Protein AF-A0A7C1GMV1-F1 (afdb_monomer_lite)

Radius of gyration: 19.63 Å; chains: 1; bounding box: 43×42×63 Å

Foldseek 3Di:
DQDPVNVVVCVVVVWWWKWWDDCVPDPCNVCPVLVDDDDWDWLADPDPDPPGDFTKTWDWDADPNWIKIKIAGPVQLVVQLVVLVVLVVVLVVVLVVDDPVPVPDPSCVQQWDDDDVDIDGNPVSSVSSSSCGRITMII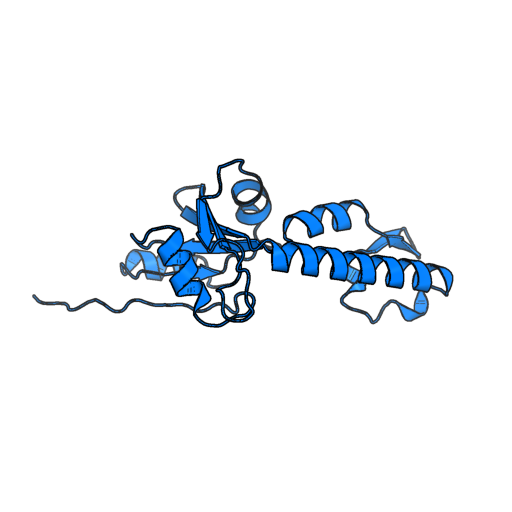IPDPDDSSVSVVVQPPDPDDDPIDIDTPPPDPPDD

Structure (mmCIF, N/CA/C/O backbone):
data_AF-A0A7C1GMV1-F1
#
_entry.id   AF-A0A7C1GMV1-F1
#
loop_
_atom_site.group_PDB
_atom_site.id
_atom_site.type_symbol
_atom_site.label_atom_id
_atom_site.label_alt_id
_atom_site.label_comp_id
_atom_site.label_asym_id
_atom_site.label_entity_id
_atom_site.label_seq_id
_atom_site.pdbx_PDB_ins_code
_atom_site.Cartn_x
_atom_site.Cartn_y
_atom_site.Cartn_z
_atom_site.occupancy
_atom_site.B_iso_or_equiv
_atom_site.auth_seq_id
_atom_site.auth_comp_id
_atom_site.auth_asym_id
_atom_site.auth_atom_id
_atom_site.pdbx_PDB_model_num
ATOM 1 N N . MET A 1 1 ? 0.140 -14.901 5.295 1.00 58.03 1 MET A N 1
ATOM 2 C CA . MET A 1 1 ? -1.165 -14.257 5.537 1.00 58.03 1 MET A CA 1
ATOM 3 C C . MET A 1 1 ? -1.786 -15.095 6.614 1.00 58.03 1 MET A C 1
ATOM 5 O O . MET A 1 1 ? -1.617 -16.305 6.538 1.00 58.03 1 MET A O 1
ATOM 9 N N . ILE A 1 2 ? -2.405 -14.470 7.602 1.00 66.56 2 ILE A N 1
ATOM 10 C CA . ILE A 1 2 ? -3.224 -15.202 8.563 1.00 66.56 2 ILE A CA 1
ATOM 11 C C . ILE A 1 2 ? -4.318 -15.911 7.750 1.00 66.56 2 ILE A C 1
ATOM 13 O O . ILE A 1 2 ? -4.842 -15.316 6.800 1.00 66.56 2 ILE A O 1
ATOM 17 N N . SER A 1 3 ? -4.528 -17.208 7.980 1.00 74.69 3 SER A N 1
ATOM 18 C CA . SER A 1 3 ? -5.482 -17.978 7.178 1.00 74.69 3 SER A CA 1
ATOM 19 C C . SER A 1 3 ? -6.892 -17.423 7.392 1.00 74.69 3 SER A C 1
ATOM 21 O O . SER A 1 3 ? -7.166 -16.749 8.384 1.00 74.69 3 SER A O 1
ATOM 23 N N . ARG A 1 4 ? -7.802 -17.679 6.444 1.00 79.75 4 ARG A N 1
ATOM 24 C CA . ARG A 1 4 ? -9.215 -17.312 6.631 1.00 79.75 4 ARG A CA 1
ATOM 25 C C . ARG A 1 4 ? -9.799 -17.974 7.876 1.00 79.75 4 ARG A C 1
ATOM 27 O O . ARG A 1 4 ? -10.613 -17.356 8.538 1.00 79.75 4 ARG A O 1
ATOM 34 N N . GLU A 1 5 ? -9.355 -19.190 8.172 1.00 82.88 5 GLU A N 1
ATOM 35 C CA . GLU A 1 5 ? -9.713 -19.928 9.383 1.00 82.88 5 GLU A CA 1
ATOM 36 C C . GLU A 1 5 ? -9.273 -19.163 10.625 1.00 82.88 5 GLU A C 1
ATOM 38 O O . GLU A 1 5 ? -10.112 -18.835 11.443 1.00 82.88 5 GLU A O 1
ATOM 43 N N . THR A 1 6 ? -8.013 -18.725 10.708 1.00 83.31 6 THR A N 1
ATOM 44 C CA . THR A 1 6 ? -7.563 -17.952 11.871 1.00 83.31 6 THR A CA 1
ATOM 45 C C . THR A 1 6 ? -8.287 -16.609 12.005 1.00 83.31 6 THR A C 1
ATOM 47 O O . THR A 1 6 ? -8.503 -16.162 13.120 1.00 83.31 6 THR A O 1
ATOM 50 N N . ILE A 1 7 ? -8.667 -15.944 10.906 1.00 84.31 7 ILE A N 1
ATOM 51 C CA . ILE A 1 7 ? -9.485 -14.718 10.995 1.00 84.31 7 ILE A CA 1
ATOM 52 C C . ILE A 1 7 ? -10.870 -15.042 11.569 1.00 84.31 7 ILE A C 1
ATOM 54 O O . ILE A 1 7 ? -11.310 -14.346 12.475 1.00 84.31 7 ILE A O 1
ATOM 58 N N . ARG A 1 8 ? -11.512 -16.118 11.097 1.00 86.06 8 ARG A N 1
ATOM 59 C CA . ARG A 1 8 ? -12.797 -16.581 11.640 1.00 86.06 8 ARG A CA 1
ATOM 60 C C . ARG A 1 8 ? -12.686 -16.950 13.113 1.00 86.06 8 ARG A C 1
ATOM 62 O O . ARG A 1 8 ? -13.488 -16.479 13.897 1.00 86.06 8 ARG A O 1
ATOM 69 N N . ASP A 1 9 ? -11.637 -17.668 13.510 1.00 87.88 9 ASP A N 1
ATOM 70 C CA . ASP A 1 9 ? -11.410 -18.024 14.913 1.00 87.88 9 ASP A CA 1
ATOM 71 C C . ASP A 1 9 ? -11.265 -16.787 15.814 1.00 87.88 9 ASP A C 1
ATOM 73 O O . ASP A 1 9 ? -11.613 -16.840 16.992 1.00 87.88 9 ASP A O 1
ATOM 77 N N . LEU A 1 10 ? -10.699 -15.688 15.299 1.00 87.50 10 LEU A N 1
ATOM 78 C CA . LEU A 1 10 ? -10.630 -14.418 16.028 1.00 87.50 10 LEU A CA 1
ATOM 79 C C . LEU A 1 10 ? -12.016 -13.773 16.130 1.00 87.50 10 LEU A C 1
ATOM 81 O O . LEU A 1 10 ? -12.381 -13.314 17.208 1.00 87.50 10 LEU A O 1
ATOM 85 N N . GLU A 1 11 ? -12.783 -13.771 15.040 1.00 87.44 11 GLU A N 1
ATOM 86 C CA . GLU A 1 11 ? -14.147 -13.229 14.991 1.00 87.44 11 GLU A CA 1
ATOM 87 C C . GLU A 1 11 ? -15.097 -14.002 15.920 1.00 87.44 11 GLU A C 1
ATOM 89 O O . GLU A 1 11 ? -15.776 -13.382 16.736 1.00 87.44 11 GLU A O 1
ATOM 94 N N . ASP A 1 12 ? -15.059 -15.336 15.891 1.00 90.00 12 ASP A N 1
ATOM 95 C CA . ASP A 1 12 ? -15.868 -16.223 16.738 1.00 90.00 12 ASP A CA 1
ATOM 96 C C . ASP A 1 12 ? -15.542 -16.056 18.231 1.00 90.00 12 ASP A C 1
ATOM 98 O O . ASP A 1 12 ? -16.402 -16.230 19.093 1.00 90.00 12 ASP A O 1
ATOM 102 N N . LYS A 1 13 ? -14.296 -15.687 18.554 1.00 90.88 13 LYS A N 1
ATOM 103 C CA . LYS A 1 13 ? -13.851 -15.395 19.928 1.00 90.88 13 LYS A CA 1
ATOM 104 C C . LYS A 1 13 ? -14.091 -13.942 20.347 1.00 90.88 13 LYS A C 1
ATOM 106 O O . LYS A 1 13 ? -13.661 -13.564 21.434 1.00 90.88 13 LYS A O 1
ATOM 111 N N . GLY A 1 14 ? -14.710 -13.119 19.497 1.00 88.56 14 GLY A N 1
ATOM 112 C CA . GLY A 1 14 ? -14.925 -11.694 19.765 1.00 88.56 14 GLY A CA 1
ATOM 113 C C . GLY A 1 14 ? -13.624 -10.892 19.885 1.00 88.56 14 GLY A C 1
ATOM 114 O O . GLY A 1 14 ? -13.585 -9.865 20.557 1.00 88.56 14 GLY A O 1
ATOM 115 N N . ILE A 1 15 ? -12.537 -11.372 19.276 1.00 89.88 15 ILE A N 1
ATOM 116 C CA . ILE A 1 15 ? -11.226 -10.736 19.351 1.00 89.88 15 ILE A CA 1
ATOM 117 C C . ILE A 1 15 ? -11.110 -9.677 18.257 1.00 89.88 15 ILE A C 1
ATOM 119 O O . ILE A 1 15 ? -11.163 -9.965 17.057 1.00 89.88 15 ILE A O 1
ATOM 123 N N . GLU A 1 16 ? -10.879 -8.440 18.682 1.00 88.50 16 GLU A N 1
ATOM 124 C CA . GLU A 1 16 ? -10.596 -7.335 17.779 1.00 88.50 16 GLU A CA 1
ATOM 125 C C . GLU A 1 16 ? -9.190 -7.426 17.162 1.00 88.50 16 GLU A C 1
ATOM 127 O O . GLU A 1 16 ? -8.207 -7.781 17.827 1.00 88.50 16 GLU A O 1
ATOM 132 N N . TYR A 1 17 ? -9.075 -7.057 15.885 1.00 87.62 17 TYR A N 1
ATOM 133 C CA . TYR A 1 17 ? -7.825 -7.071 15.135 1.00 87.62 17 TYR A CA 1
ATOM 134 C C . TYR A 1 17 ? -7.686 -5.879 14.190 1.00 87.62 17 TYR A C 1
ATOM 136 O O . TYR A 1 17 ? -8.645 -5.425 13.578 1.00 87.62 17 TYR A O 1
ATOM 144 N N . ILE A 1 18 ? -6.439 -5.456 13.963 1.00 90.38 18 ILE A N 1
ATOM 145 C CA . ILE A 1 18 ? -6.040 -4.619 12.823 1.00 90.38 18 ILE A CA 1
ATOM 146 C C . ILE A 1 18 ? -4.943 -5.370 12.070 1.00 90.38 18 ILE A C 1
ATOM 148 O O . ILE A 1 18 ? -3.879 -5.646 12.624 1.00 90.38 18 ILE A O 1
ATOM 152 N N . LEU A 1 19 ? -5.187 -5.712 10.804 1.00 90.12 19 LEU A N 1
ATOM 153 C CA . LEU A 1 19 ? -4.287 -6.536 9.995 1.00 90.12 19 LEU A CA 1
ATOM 154 C C . LEU A 1 19 ? -3.914 -5.850 8.681 1.00 90.12 19 LEU A C 1
ATOM 156 O O . LEU A 1 19 ? -4.751 -5.282 7.989 1.00 90.12 19 LEU A O 1
ATOM 160 N N . GLY A 1 20 ? -2.649 -5.971 8.276 1.00 90.50 20 GLY A N 1
ATOM 161 C CA . GLY A 1 20 ? -2.193 -5.509 6.963 1.00 90.50 20 GLY A CA 1
ATOM 162 C C . GLY A 1 20 ? -2.704 -6.395 5.821 1.00 90.50 20 GLY A C 1
ATOM 163 O O .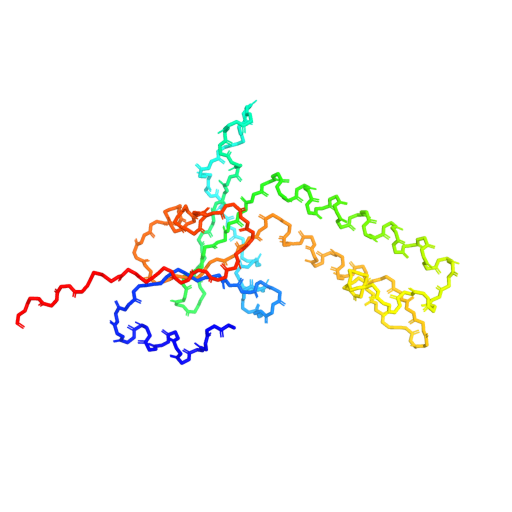 GLY A 1 20 ? -2.437 -7.601 5.784 1.00 90.50 20 GLY A O 1
ATOM 164 N N . ALA A 1 21 ? -3.378 -5.794 4.842 1.00 89.62 21 ALA A N 1
ATOM 165 C CA . ALA A 1 21 ? -3.889 -6.477 3.662 1.00 89.62 21 ALA A CA 1
ATOM 166 C C . ALA A 1 21 ? -2.868 -6.460 2.508 1.00 89.62 21 ALA A C 1
ATOM 168 O O . ALA A 1 21 ? -2.241 -5.447 2.185 1.00 89.62 21 ALA A O 1
ATOM 169 N N . ARG A 1 22 ? -2.684 -7.608 1.843 1.00 88.88 22 ARG A N 1
ATOM 170 C CA . ARG A 1 22 ? -1.695 -7.743 0.758 1.00 88.88 22 ARG A CA 1
ATOM 171 C C . ARG A 1 22 ? -2.253 -7.233 -0.569 1.00 88.88 22 ARG A C 1
ATOM 173 O O . ARG A 1 22 ? -2.718 -8.031 -1.381 1.00 88.88 22 ARG A O 1
ATOM 180 N N . MET A 1 23 ? -2.098 -5.934 -0.820 1.00 91.44 23 MET A N 1
ATOM 181 C CA . MET A 1 23 ? -2.619 -5.239 -2.009 1.00 91.44 23 MET A CA 1
ATOM 182 C C . MET A 1 23 ? -2.325 -5.935 -3.345 1.00 91.44 23 MET A C 1
ATOM 184 O O . MET A 1 23 ? -3.189 -6.000 -4.205 1.00 91.44 23 MET A O 1
ATOM 188 N N . ARG A 1 24 ? -1.115 -6.484 -3.521 1.00 88.94 24 ARG A N 1
ATOM 189 C CA . ARG A 1 24 ? -0.683 -7.103 -4.791 1.00 88.94 24 ARG A CA 1
ATOM 190 C C . ARG A 1 24 ? -1.163 -8.541 -4.985 1.00 88.94 24 ARG A C 1
ATOM 192 O O . ARG A 1 24 ? -1.148 -9.042 -6.102 1.00 88.94 24 ARG A O 1
ATOM 199 N N . ARG A 1 25 ? -1.490 -9.242 -3.892 1.00 87.69 25 ARG A N 1
ATOM 200 C CA . ARG A 1 25 ? -1.780 -10.690 -3.897 1.00 87.69 25 ARG A CA 1
ATOM 201 C C . ARG A 1 25 ? -3.253 -11.007 -3.663 1.00 87.69 25 ARG A C 1
ATOM 203 O O . ARG A 1 25 ? -3.681 -12.098 -4.014 1.00 87.69 25 ARG A O 1
ATOM 210 N N . GLN A 1 26 ? -4.004 -10.100 -3.044 1.00 89.12 26 GLN A N 1
ATOM 211 C CA . GLN A 1 26 ? -5.432 -10.271 -2.800 1.00 89.12 26 GLN A CA 1
ATOM 212 C C . GLN A 1 26 ? -6.221 -9.558 -3.901 1.00 89.12 26 GLN A C 1
ATOM 214 O O . GLN A 1 26 ? -6.177 -8.333 -3.990 1.00 89.12 26 GLN A O 1
ATOM 219 N N . LYS A 1 27 ? -6.944 -10.331 -4.722 1.00 90.50 27 LYS A N 1
ATOM 220 C CA . LYS A 1 27 ? -7.757 -9.808 -5.832 1.00 90.50 27 LYS A CA 1
ATOM 221 C C . LYS A 1 27 ? -8.801 -8.796 -5.347 1.00 90.50 27 LYS A C 1
ATOM 223 O O . LYS A 1 27 ? -8.860 -7.697 -5.876 1.00 90.50 27 LYS A O 1
ATOM 228 N N . GLU A 1 28 ? -9.513 -9.133 -4.272 1.00 92.38 28 GLU A N 1
ATOM 229 C CA . GLU A 1 28 ? -10.499 -8.268 -3.601 1.00 92.38 28 GLU A CA 1
ATOM 230 C C . GLU A 1 28 ? -9.900 -6.901 -3.219 1.00 92.38 28 GLU A C 1
ATOM 232 O O . GLU A 1 28 ? -10.454 -5.856 -3.545 1.00 92.38 28 GLU A O 1
ATOM 237 N N . VAL A 1 29 ? -8.697 -6.873 -2.632 1.00 92.06 29 VAL A N 1
ATOM 238 C CA . VAL A 1 29 ? -8.033 -5.608 -2.271 1.00 92.06 29 VAL A CA 1
ATOM 239 C C . VAL A 1 29 ? -7.600 -4.821 -3.507 1.00 92.06 29 VAL A C 1
ATOM 241 O O . VAL A 1 29 ? -7.784 -3.606 -3.574 1.00 92.06 29 VAL A O 1
ATOM 244 N N . LYS A 1 30 ? -7.009 -5.502 -4.490 1.00 92.88 30 LYS A N 1
ATOM 245 C CA . LYS A 1 30 ? -6.518 -4.878 -5.723 1.00 92.88 30 LYS A CA 1
ATOM 246 C C . LYS A 1 30 ? -7.645 -4.242 -6.538 1.00 92.88 30 LYS A C 1
ATOM 248 O O . LYS A 1 30 ? -7.480 -3.135 -7.052 1.00 92.88 30 LYS A O 1
ATOM 253 N N . GLU A 1 31 ? -8.747 -4.963 -6.696 1.00 92.06 31 GLU A N 1
ATOM 254 C CA . GLU A 1 31 ? -9.814 -4.618 -7.634 1.00 92.06 31 GLU A CA 1
ATOM 255 C C . GLU A 1 31 ? -10.955 -3.871 -6.947 1.00 92.06 31 GLU A C 1
ATOM 257 O O . GLU A 1 31 ? -11.353 -2.815 -7.430 1.00 92.06 31 GLU A O 1
ATOM 262 N N . GLU A 1 32 ? -11.433 -4.350 -5.799 1.00 93.62 32 GLU A N 1
ATOM 263 C CA . GLU A 1 32 ? -12.618 -3.792 -5.139 1.00 93.62 32 GLU A CA 1
ATOM 264 C C . GLU A 1 32 ? -12.237 -2.688 -4.148 1.00 93.62 32 GLU A C 1
ATOM 266 O O . GLU A 1 32 ? -12.809 -1.604 -4.189 1.00 93.62 32 GLU A O 1
ATOM 271 N N . VAL A 1 33 ? -11.219 -2.893 -3.306 1.00 94.06 33 VAL A N 1
ATOM 272 C CA . VAL A 1 33 ? -10.839 -1.889 -2.290 1.00 94.06 33 VAL A CA 1
ATOM 273 C C . VAL A 1 33 ? -10.104 -0.698 -2.914 1.00 94.06 33 VAL A C 1
ATOM 275 O O . VAL A 1 33 ? -10.495 0.460 -2.743 1.00 94.06 33 VAL A O 1
ATOM 278 N N . LEU A 1 34 ? -9.033 -0.964 -3.668 1.00 92.88 34 LEU A N 1
ATOM 279 C CA . LEU A 1 34 ? -8.241 0.081 -4.326 1.00 92.88 34 LEU A CA 1
ATOM 280 C C . LEU A 1 34 ? -8.908 0.634 -5.593 1.00 92.88 34 LEU A C 1
ATOM 282 O O . LEU A 1 34 ? -8.513 1.705 -6.055 1.00 92.88 34 LEU A O 1
ATOM 286 N N . GLY A 1 35 ? -9.870 -0.086 -6.179 1.00 89.44 35 GLY A N 1
ATOM 287 C CA . GLY A 1 35 ? -10.634 0.378 -7.340 1.00 89.44 35 GLY A CA 1
ATOM 288 C C . GLY A 1 35 ? -11.822 1.269 -6.986 1.00 89.44 35 GLY A C 1
ATOM 289 O O . GLY A 1 35 ? -12.243 2.062 -7.826 1.00 89.44 35 GLY A O 1
ATOM 290 N N . ARG A 1 36 ? -12.346 1.200 -5.755 1.00 90.69 36 ARG A N 1
ATOM 291 C CA . ARG A 1 36 ? -13.515 1.992 -5.365 1.00 90.69 36 ARG A CA 1
ATOM 292 C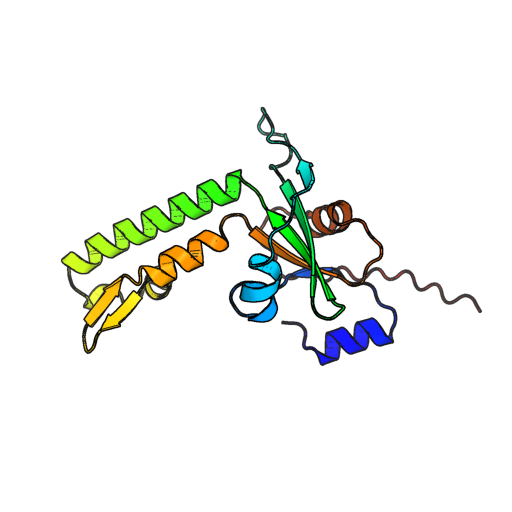 C . ARG A 1 36 ? -13.171 3.470 -5.217 1.00 90.69 36 ARG A C 1
ATOM 294 O O . ARG A 1 36 ? -12.302 3.845 -4.422 1.00 90.69 36 ARG A O 1
ATOM 301 N N . ALA A 1 37 ? -13.882 4.314 -5.958 1.00 85.75 37 ALA A N 1
ATOM 302 C CA . ALA A 1 37 ? -13.829 5.758 -5.775 1.00 85.75 37 ALA A CA 1
ATOM 303 C C . ALA A 1 37 ? -14.341 6.142 -4.377 1.00 85.75 37 ALA A C 1
ATOM 305 O O . ALA A 1 37 ? -15.185 5.460 -3.800 1.00 85.75 37 ALA A O 1
ATOM 306 N N . GLY A 1 38 ? -13.808 7.220 -3.813 1.00 87.56 38 GLY A N 1
ATOM 307 C CA . GLY A 1 38 ? -14.227 7.718 -2.508 1.00 87.56 38 GLY A CA 1
ATOM 308 C C . GLY A 1 38 ? -13.315 8.833 -2.021 1.00 87.56 38 GLY A C 1
ATOM 309 O O . GLY A 1 38 ? -12.175 8.956 -2.477 1.00 87.56 38 GLY A O 1
ATOM 310 N N . ARG A 1 39 ? -13.833 9.657 -1.109 1.00 91.75 39 ARG A N 1
ATOM 311 C CA . ARG A 1 39 ? -13.088 10.777 -0.533 1.00 91.75 39 ARG A CA 1
ATOM 312 C C . ARG A 1 39 ? -12.115 10.258 0.518 1.00 91.75 39 ARG A C 1
ATOM 314 O O . ARG A 1 39 ? -12.475 9.423 1.342 1.00 91.75 39 ARG A O 1
ATOM 321 N N . TYR A 1 40 ? -10.893 10.765 0.470 1.00 94.12 40 TYR A N 1
ATOM 322 C CA . TYR A 1 40 ? -9.934 10.576 1.545 1.00 94.12 40 TYR A CA 1
ATOM 323 C C . TYR A 1 40 ? -10.160 11.645 2.611 1.00 94.12 40 TYR A C 1
ATOM 325 O O . TYR A 1 40 ? -10.346 12.816 2.277 1.00 94.12 40 TYR A O 1
ATOM 333 N N . LYS A 1 41 ? -10.110 11.242 3.878 1.00 94.38 41 LYS A N 1
ATOM 334 C CA . LYS A 1 41 ? -10.033 12.140 5.024 1.00 94.38 41 LYS A CA 1
ATOM 335 C C . LYS A 1 41 ? -8.569 12.368 5.381 1.00 94.38 41 LYS A C 1
ATOM 337 O O . LYS A 1 41 ? -7.770 11.431 5.380 1.00 94.38 41 LYS A O 1
ATOM 342 N N . GLU A 1 42 ? -8.212 13.616 5.639 1.00 94.38 42 GLU A N 1
ATOM 343 C CA . GLU A 1 42 ? -6.864 13.981 6.060 1.00 94.38 42 GLU A CA 1
ATOM 344 C C . GLU A 1 42 ? -6.693 13.720 7.560 1.00 94.38 42 GLU A C 1
ATOM 346 O O . GLU A 1 42 ? -7.516 14.160 8.359 1.00 94.38 42 GLU A O 1
ATOM 351 N N . VAL A 1 43 ? -5.651 12.966 7.918 1.00 91.56 43 VAL A N 1
ATOM 352 C CA . VAL A 1 43 ? -5.274 12.660 9.309 1.00 91.56 43 VAL A CA 1
ATOM 353 C C . VAL A 1 43 ? -4.126 13.563 9.736 1.00 91.56 43 VAL A C 1
ATOM 355 O O . VAL A 1 43 ? -4.206 14.241 10.753 1.00 91.56 43 VAL A O 1
ATOM 358 N N . TYR A 1 44 ? -3.074 13.605 8.916 1.00 89.00 44 TYR A N 1
ATOM 359 C CA . TYR A 1 44 ? -1.971 14.542 9.066 1.00 89.00 44 TYR A CA 1
ATOM 360 C C . TYR A 1 44 ? -1.754 15.281 7.756 1.00 89.00 44 TYR A C 1
ATOM 362 O O . TYR A 1 44 ? -1.526 14.661 6.712 1.00 89.00 44 TYR A O 1
ATOM 370 N N . ALA A 1 45 ? -1.801 16.607 7.832 1.00 87.69 45 ALA A N 1
ATOM 371 C CA . ALA A 1 45 ? -1.392 17.478 6.747 1.00 87.69 45 ALA A CA 1
ATOM 372 C C . ALA A 1 45 ? 0.121 17.381 6.525 1.00 87.69 45 ALA A C 1
ATOM 374 O O . ALA A 1 45 ? 0.883 16.943 7.394 1.00 87.69 45 ALA A O 1
ATOM 375 N N . LYS A 1 46 ? 0.577 17.832 5.355 1.00 83.81 46 LYS A N 1
ATOM 376 C CA . LYS A 1 46 ? 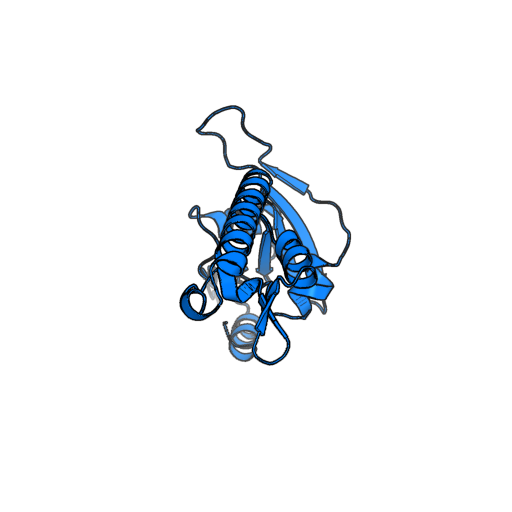2.008 17.919 5.085 1.00 83.81 46 LYS A CA 1
ATOM 377 C C . LYS A 1 46 ? 2.659 18.939 6.020 1.00 83.81 46 LYS A C 1
ATOM 379 O O . LYS A 1 46 ? 2.317 20.117 6.007 1.00 83.81 46 LYS A O 1
ATOM 384 N N . GLY A 1 47 ? 3.621 18.466 6.801 1.00 81.44 47 GLY A N 1
ATOM 385 C CA . GLY A 1 47 ? 4.403 19.301 7.698 1.00 81.44 47 GLY A CA 1
ATOM 386 C C . GLY A 1 47 ? 5.384 20.230 6.989 1.00 81.44 47 GLY A C 1
ATOM 387 O O . GLY A 1 47 ? 5.900 19.914 5.917 1.00 81.44 47 GLY A O 1
ATOM 388 N N . THR A 1 48 ? 5.681 21.359 7.629 1.00 79.00 48 THR A N 1
ATOM 389 C CA . THR A 1 48 ? 6.675 22.345 7.173 1.00 79.00 48 THR A CA 1
ATOM 390 C C . THR A 1 48 ? 8.065 22.122 7.774 1.00 79.00 48 THR A C 1
ATOM 392 O O . THR A 1 48 ? 9.031 22.736 7.325 1.00 79.00 48 THR A O 1
ATOM 395 N N . HIS A 1 49 ? 8.194 21.240 8.773 1.00 79.44 49 HIS A N 1
ATOM 396 C CA . HIS A 1 49 ? 9.445 20.991 9.492 1.00 79.44 49 HIS A CA 1
ATOM 397 C C . HIS A 1 49 ? 9.718 19.493 9.661 1.00 79.44 49 HIS A C 1
ATOM 399 O O . HIS A 1 49 ? 8.811 18.665 9.626 1.00 79.44 49 HIS A O 1
ATOM 405 N N . SER A 1 50 ? 10.982 19.137 9.898 1.00 73.12 50 SER A N 1
ATOM 406 C CA . SER A 1 50 ? 11.458 17.744 9.955 1.00 73.12 50 SER A CA 1
ATOM 407 C C . SER A 1 50 ? 10.833 16.883 11.059 1.00 73.12 50 SER A C 1
ATOM 409 O O . SER A 1 50 ? 10.855 15.661 10.955 1.00 73.12 50 SER A O 1
ATOM 411 N N . LYS A 1 51 ? 10.283 17.502 12.113 1.00 78.56 51 LYS A N 1
ATOM 412 C CA . LYS A 1 51 ? 9.612 16.809 13.227 1.00 78.56 51 LYS A CA 1
ATOM 413 C C . LYS A 1 51 ? 8.108 16.628 13.021 1.00 78.56 51 LYS A C 1
ATOM 415 O O . LYS A 1 51 ? 7.465 15.979 13.842 1.00 78.56 51 LYS A O 1
ATOM 420 N N . SER A 1 52 ? 7.533 17.227 11.981 1.00 80.31 52 SER A N 1
ATOM 421 C CA . SER A 1 52 ? 6.113 17.063 11.695 1.00 80.31 52 SER A CA 1
ATOM 422 C C . SER A 1 52 ? 5.811 15.611 11.307 1.00 80.31 52 SER A C 1
ATOM 424 O O . SER A 1 52 ? 6.633 14.977 10.637 1.00 80.31 52 SER A O 1
ATOM 426 N N . PRO A 1 53 ? 4.642 15.072 11.695 1.00 82.31 53 PRO A N 1
ATOM 427 C CA . PRO A 1 53 ? 4.237 13.748 11.250 1.00 82.31 53 PRO A CA 1
ATOM 428 C C . PRO A 1 53 ? 4.162 13.711 9.721 1.00 82.31 53 PRO A C 1
ATOM 430 O O . PRO A 1 53 ? 3.840 14.707 9.069 1.00 82.31 53 PRO A O 1
ATOM 433 N N . SER A 1 54 ? 4.480 12.556 9.137 1.00 84.38 54 SER A N 1
ATOM 434 C CA . SER A 1 54 ? 4.361 12.381 7.691 1.00 84.38 54 SER A CA 1
ATOM 435 C C . SER A 1 54 ? 2.902 12.541 7.248 1.00 84.38 54 SER A C 1
ATOM 437 O O . SER A 1 54 ? 2.010 12.077 7.965 1.00 84.38 54 SER A O 1
ATOM 439 N N . PRO A 1 55 ? 2.648 13.142 6.069 1.00 90.81 55 PRO A N 1
ATOM 440 C CA . PRO A 1 55 ? 1.291 13.346 5.588 1.00 90.81 55 PRO A CA 1
ATOM 441 C C . PRO A 1 55 ? 0.566 12.008 5.465 1.00 90.81 55 PRO A C 1
ATOM 443 O O . PRO A 1 55 ? 1.086 11.048 4.888 1.00 90.81 55 PRO A O 1
ATOM 446 N N . LEU A 1 56 ? -0.646 11.954 6.007 1.00 93.38 56 LEU A N 1
ATOM 447 C CA . LEU A 1 56 ? -1.457 10.749 6.043 1.00 93.38 56 LEU A CA 1
ATOM 448 C C . LEU A 1 56 ? -2.900 11.090 5.715 1.00 93.38 56 LEU A C 1
ATOM 450 O O . LEU A 1 56 ? -3.529 11.928 6.360 1.00 93.38 56 LEU A O 1
ATOM 454 N N . LYS A 1 57 ? -3.433 10.370 4.736 1.00 95.06 57 LYS A N 1
ATOM 455 C CA . LYS A 1 57 ? -4.834 10.398 4.345 1.00 95.06 57 LYS A CA 1
ATOM 456 C C . LYS A 1 57 ? -5.402 8.991 4.441 1.00 95.06 57 LYS A C 1
ATOM 458 O O . LYS A 1 57 ? -4.731 8.028 4.069 1.00 95.06 57 LYS A O 1
ATOM 463 N N . VAL A 1 58 ? -6.640 8.863 4.901 1.00 96.31 58 VAL A N 1
ATOM 464 C CA . VAL A 1 58 ? -7.323 7.571 5.038 1.00 96.31 58 VAL A CA 1
ATOM 465 C C . VAL A 1 58 ? -8.650 7.568 4.298 1.00 96.31 58 VAL A C 1
ATOM 467 O O . VAL A 1 58 ? -9.306 8.596 4.157 1.00 96.31 58 VAL A O 1
ATOM 470 N N . LYS A 1 59 ? -9.046 6.402 3.805 1.00 95.88 59 LYS A N 1
ATOM 471 C CA . LYS A 1 59 ? -10.350 6.167 3.191 1.00 95.88 59 LYS A CA 1
ATOM 472 C C . LYS A 1 59 ? -10.870 4.820 3.655 1.00 95.88 59 LYS A C 1
ATOM 474 O O . LYS A 1 59 ? -10.205 3.805 3.464 1.00 95.88 59 LYS A O 1
ATOM 479 N N . GLU A 1 60 ? -12.072 4.814 4.201 1.00 96.12 60 GLU A N 1
ATOM 480 C CA . GLU A 1 60 ? -12.755 3.590 4.594 1.00 96.12 60 GLU A CA 1
ATOM 481 C C . GLU A 1 60 ? -13.520 2.974 3.416 1.00 96.12 60 GLU A C 1
ATOM 483 O O . GLU A 1 60 ? -14.108 3.683 2.594 1.00 96.12 60 GLU A O 1
ATOM 488 N N . VAL A 1 61 ? -13.480 1.644 3.305 1.00 96.31 61 VAL A N 1
ATOM 489 C CA . VAL A 1 61 ? -14.162 0.879 2.259 1.00 96.31 61 VAL A CA 1
ATOM 490 C C . VAL A 1 61 ? -14.715 -0.425 2.836 1.00 96.31 61 VAL A C 1
ATOM 492 O O . VAL A 1 61 ? -13.961 -1.236 3.364 1.00 96.31 61 VAL A O 1
ATOM 495 N N . MET A 1 62 ? -16.014 -0.667 2.651 1.00 94.44 62 MET A N 1
ATOM 496 C CA . MET A 1 62 ? -16.672 -1.931 3.011 1.00 94.44 62 MET A CA 1
ATOM 497 C C . MET A 1 62 ? -16.787 -2.859 1.800 1.00 94.44 62 MET A C 1
ATOM 499 O O . MET A 1 62 ? -17.399 -2.481 0.801 1.00 94.44 62 MET A O 1
ATOM 503 N N . VAL A 1 63 ? -16.242 -4.072 1.855 1.00 93.19 63 VAL A N 1
ATOM 504 C CA . VAL A 1 63 ? -16.361 -5.070 0.775 1.00 93.19 63 VAL A CA 1
ATOM 505 C C . VAL A 1 63 ? -16.804 -6.397 1.372 1.00 93.19 63 VAL A C 1
ATOM 507 O O . VAL A 1 63 ? -16.067 -6.965 2.169 1.00 93.19 63 VAL A O 1
ATOM 510 N N . ARG A 1 64 ? -17.983 -6.898 0.970 1.00 89.19 64 ARG A N 1
ATOM 511 C CA . ARG A 1 64 ? -18.542 -8.188 1.431 1.00 89.19 64 ARG A CA 1
ATOM 512 C C . ARG A 1 64 ? -18.471 -8.323 2.958 1.00 89.19 64 ARG A C 1
ATOM 514 O O . ARG A 1 64 ? -17.834 -9.237 3.474 1.00 89.19 64 ARG A O 1
ATOM 521 N N . ASP A 1 65 ? -19.016 -7.316 3.637 1.00 88.00 65 ASP A N 1
ATOM 522 C CA . ASP A 1 65 ? -19.071 -7.189 5.102 1.00 88.00 65 ASP A CA 1
ATOM 523 C C . ASP A 1 65 ? -17.719 -7.071 5.818 1.00 88.00 65 ASP A C 1
ATOM 525 O O . ASP A 1 65 ? -17.658 -7.013 7.042 1.00 88.00 65 ASP A O 1
ATOM 529 N N . LYS A 1 66 ? -16.619 -6.936 5.071 1.00 91.56 66 LYS A N 1
ATOM 530 C CA . LYS A 1 66 ? -15.300 -6.642 5.632 1.00 91.56 66 LYS A CA 1
ATOM 531 C C . LYS A 1 66 ? -14.974 -5.171 5.524 1.00 91.56 66 LYS A C 1
ATOM 533 O O . LYS A 1 66 ? -15.127 -4.554 4.464 1.00 91.56 66 LYS A O 1
ATOM 538 N N . ARG A 1 67 ? -14.435 -4.641 6.614 1.00 94.75 67 ARG A N 1
ATOM 539 C CA . ARG A 1 67 ? -13.996 -3.258 6.719 1.00 94.75 67 ARG A CA 1
ATOM 540 C C . ARG A 1 67 ? -12.523 -3.126 6.365 1.00 94.75 67 ARG A C 1
ATOM 542 O O . ARG A 1 67 ? -11.655 -3.745 6.984 1.00 94.75 67 ARG A O 1
ATOM 549 N N . TYR A 1 68 ? -12.247 -2.278 5.378 1.00 95.50 68 TYR A N 1
ATOM 550 C CA . TYR A 1 68 ? -10.905 -1.939 4.931 1.00 95.50 68 TYR A CA 1
ATOM 551 C C . TYR A 1 68 ? -10.610 -0.458 5.124 1.00 95.50 68 TYR A C 1
ATOM 553 O O . TYR A 1 68 ? -11.415 0.396 4.759 1.00 95.50 68 TYR A O 1
ATOM 561 N N . ILE A 1 69 ? -9.405 -0.153 5.602 1.00 96.00 69 ILE A N 1
ATOM 562 C CA . ILE A 1 69 ? -8.881 1.211 5.670 1.00 96.00 69 ILE A CA 1
ATOM 563 C C . ILE A 1 69 ? -7.751 1.341 4.655 1.00 96.00 69 ILE A C 1
ATOM 565 O O . ILE A 1 69 ? -6.715 0.681 4.764 1.00 96.00 69 ILE A O 1
ATOM 569 N N . VAL A 1 70 ? -7.954 2.179 3.643 1.00 96.25 70 VAL A N 1
ATOM 570 C CA . VAL A 1 70 ? -6.926 2.538 2.666 1.00 96.25 70 VAL A CA 1
ATOM 571 C C . VAL A 1 70 ? -6.190 3.759 3.176 1.00 96.25 70 VAL A C 1
ATOM 573 O O . VAL A 1 70 ? -6.751 4.850 3.228 1.00 96.25 70 VAL A O 1
ATOM 576 N N . CYS A 1 71 ? -4.918 3.587 3.485 1.00 95.19 71 CYS A N 1
ATOM 577 C CA . CYS A 1 71 ? -4.040 4.673 3.874 1.00 95.19 71 CYS A CA 1
ATOM 578 C C . CYS A 1 71 ? -3.230 5.150 2.670 1.00 95.19 71 CYS A C 1
ATOM 580 O O . CYS A 1 71 ? -2.874 4.359 1.790 1.00 95.19 71 CYS A O 1
ATOM 582 N N . TYR A 1 72 ? -2.946 6.444 2.632 1.00 95.12 72 TYR A N 1
ATOM 583 C CA . TYR A 1 72 ? -2.193 7.092 1.571 1.00 95.12 72 TYR A CA 1
ATOM 584 C C . TYR A 1 72 ? -1.277 8.173 2.145 1.00 95.12 72 TYR A C 1
ATOM 586 O O . TYR A 1 72 ? -1.733 9.073 2.849 1.00 95.12 72 TYR A O 1
ATOM 594 N N . ASN A 1 73 ? 0.010 8.081 1.824 1.00 94.00 73 ASN A N 1
ATOM 595 C CA . ASN A 1 73 ? 1.034 9.060 2.159 1.00 94.00 73 ASN A CA 1
ATOM 596 C C . ASN A 1 73 ? 1.607 9.646 0.865 1.00 94.00 73 ASN A C 1
ATOM 598 O O . ASN A 1 73 ? 2.223 8.943 0.065 1.00 94.00 73 ASN A O 1
ATOM 602 N N . GLU A 1 74 ? 1.401 10.945 0.669 1.00 91.69 74 GLU A N 1
ATOM 603 C CA . GLU A 1 74 ? 1.757 11.650 -0.567 1.00 91.69 74 GLU A CA 1
ATOM 604 C C . GLU A 1 74 ? 3.266 11.771 -0.790 1.00 91.69 74 GLU A C 1
ATOM 606 O O . GLU A 1 74 ? 3.726 11.706 -1.930 1.00 91.69 74 GLU A O 1
ATOM 611 N N . ASP A 1 75 ? 4.049 11.929 0.277 1.00 91.06 75 ASP A N 1
ATOM 612 C CA . ASP A 1 75 ? 5.504 12.035 0.161 1.00 91.06 75 ASP A CA 1
ATOM 613 C C . ASP A 1 75 ? 6.117 10.670 -0.168 1.00 91.06 75 ASP A C 1
ATOM 615 O O . ASP A 1 75 ? 6.970 10.568 -1.055 1.00 91.06 75 ASP A O 1
ATOM 619 N N . GLN A 1 76 ? 5.616 9.603 0.463 1.00 91.81 76 GLN A N 1
ATOM 620 C CA . GLN A 1 76 ? 6.011 8.243 0.105 1.00 91.81 76 GLN A CA 1
ATOM 621 C C . GLN A 1 76 ? 5.583 7.900 -1.325 1.00 91.81 76 GLN A C 1
ATOM 623 O O . GLN A 1 76 ? 6.343 7.259 -2.041 1.00 91.81 76 GLN A O 1
ATOM 628 N N . ALA A 1 77 ? 4.420 8.376 -1.780 1.00 94.00 77 ALA A N 1
ATOM 629 C CA . ALA A 1 77 ? 3.973 8.149 -3.150 1.00 94.00 77 ALA A CA 1
ATOM 630 C C . ALA A 1 77 ? 4.922 8.763 -4.187 1.00 94.00 77 ALA A C 1
ATOM 632 O O . ALA A 1 77 ? 5.253 8.122 -5.183 1.00 94.00 77 ALA A O 1
ATOM 633 N N . LYS A 1 78 ? 5.413 9.982 -3.934 1.00 94.38 78 LYS A N 1
ATOM 634 C CA . LYS A 1 78 ? 6.416 10.634 -4.791 1.00 94.38 78 LYS A CA 1
ATOM 635 C C . LYS A 1 78 ? 7.733 9.867 -4.806 1.00 94.38 78 LYS A C 1
ATOM 637 O O . LYS A 1 78 ? 8.312 9.676 -5.873 1.00 94.38 78 LYS A O 1
ATOM 642 N N . LYS A 1 79 ? 8.187 9.410 -3.636 1.00 93.50 79 LYS A N 1
ATOM 643 C CA . LYS A 1 79 ? 9.407 8.606 -3.515 1.00 93.50 79 LYS A CA 1
ATOM 644 C C . LYS A 1 79 ? 9.282 7.277 -4.263 1.00 93.50 79 LYS A C 1
ATOM 646 O O . LYS A 1 79 ? 10.137 6.967 -5.082 1.00 93.50 79 LYS A O 1
ATOM 651 N N . ASP A 1 80 ? 8.193 6.544 -4.043 1.00 94.44 80 ASP A N 1
ATOM 652 C CA . ASP A 1 80 ? 7.921 5.267 -4.713 1.00 94.44 80 ASP A CA 1
ATOM 653 C C . ASP A 1 80 ? 7.841 5.433 -6.240 1.00 94.44 80 ASP A C 1
ATOM 655 O O . ASP A 1 80 ? 8.343 4.589 -6.990 1.00 94.44 80 ASP A O 1
ATOM 659 N N . ALA A 1 81 ? 7.243 6.533 -6.711 1.00 95.38 81 ALA A N 1
ATOM 660 C CA . ALA A 1 81 ? 7.176 6.858 -8.131 1.00 95.38 81 ALA A CA 1
ATOM 661 C C . ALA A 1 81 ? 8.567 7.119 -8.728 1.00 95.38 81 ALA A C 1
ATOM 663 O O . ALA A 1 81 ? 8.909 6.504 -9.740 1.00 95.38 81 ALA A O 1
ATOM 664 N N . ALA A 1 82 ? 9.382 7.954 -8.077 1.00 95.69 82 ALA A N 1
ATOM 665 C CA . ALA A 1 82 ? 10.752 8.235 -8.506 1.00 95.69 82 ALA A CA 1
ATOM 666 C C . ALA A 1 82 ? 11.628 6.969 -8.493 1.00 95.69 82 ALA A C 1
ATOM 668 O O . ALA A 1 82 ? 12.345 6.688 -9.454 1.00 95.69 82 ALA A O 1
ATOM 669 N N . ASP A 1 83 ? 11.519 6.147 -7.446 1.00 93.00 83 ASP A N 1
ATOM 670 C CA . ASP A 1 83 ? 12.228 4.868 -7.348 1.00 93.00 83 ASP A CA 1
ATOM 671 C C . ASP A 1 83 ? 11.821 3.923 -8.490 1.00 93.00 83 ASP A C 1
ATOM 673 O O . ASP A 1 83 ? 12.676 3.293 -9.122 1.00 93.00 83 ASP A O 1
ATOM 677 N N . ARG A 1 84 ? 10.523 3.847 -8.822 1.00 94.19 84 ARG A N 1
ATOM 678 C CA . ARG A 1 84 ? 10.053 3.071 -9.979 1.00 94.19 84 ARG A CA 1
ATOM 679 C C . ARG A 1 84 ? 10.617 3.610 -11.293 1.00 94.19 84 ARG A C 1
ATOM 681 O O . ARG A 1 84 ? 11.042 2.807 -12.123 1.00 94.19 84 ARG A O 1
ATOM 688 N N . GLU A 1 85 ? 10.620 4.921 -11.503 1.00 94.06 85 GLU A N 1
ATOM 689 C CA . GLU A 1 85 ? 11.173 5.541 -12.714 1.00 94.06 85 GLU A CA 1
ATOM 690 C C . GLU A 1 85 ? 12.665 5.236 -12.878 1.00 94.06 85 GLU A C 1
ATOM 692 O O . GLU A 1 85 ? 13.082 4.799 -13.954 1.00 94.06 85 GLU A O 1
ATOM 697 N N . ASN A 1 86 ? 13.440 5.334 -11.796 1.00 93.12 86 ASN A N 1
ATOM 698 C CA . ASN A 1 86 ? 14.858 4.972 -11.770 1.00 93.12 86 ASN A CA 1
ATOM 699 C C . ASN A 1 86 ? 15.082 3.492 -12.118 1.00 93.12 86 ASN A C 1
ATOM 701 O O . ASN A 1 86 ? 15.965 3.158 -12.917 1.00 93.12 86 ASN A O 1
ATOM 705 N N . ILE A 1 87 ? 14.253 2.590 -11.578 1.00 90.25 87 ILE A N 1
ATOM 706 C CA . ILE A 1 87 ? 14.304 1.160 -11.921 1.00 90.25 87 ILE A CA 1
ATOM 707 C C . ILE A 1 87 ? 14.021 0.949 -13.413 1.00 90.25 87 ILE A C 1
ATOM 709 O O . ILE A 1 87 ? 14.724 0.169 -14.059 1.00 90.25 87 ILE A O 1
ATOM 713 N N . ILE A 1 88 ? 13.021 1.635 -13.974 1.00 91.06 88 ILE A N 1
ATOM 714 C CA . ILE A 1 88 ? 12.654 1.523 -15.394 1.00 91.06 88 ILE A CA 1
ATOM 715 C C . ILE A 1 88 ? 13.761 2.079 -16.296 1.00 91.06 88 ILE A C 1
ATOM 717 O O . ILE A 1 88 ? 14.067 1.462 -17.317 1.00 91.06 88 ILE A O 1
ATOM 721 N N . ALA A 1 89 ? 14.368 3.213 -15.941 1.00 91.00 89 ALA A N 1
ATOM 722 C CA . ALA A 1 89 ? 15.491 3.789 -16.678 1.00 91.00 89 ALA A CA 1
ATOM 723 C C . ALA A 1 89 ? 16.676 2.812 -16.711 1.00 91.00 89 ALA A C 1
ATOM 725 O O . ALA A 1 89 ? 17.119 2.403 -17.784 1.00 91.00 89 ALA A O 1
ATOM 726 N N . SER A 1 90 ? 17.074 2.313 -15.539 1.00 88.38 90 SER A N 1
ATOM 727 C CA . SER A 1 90 ? 18.136 1.311 -15.410 1.00 88.38 90 SER A CA 1
ATOM 728 C C . SER A 1 90 ? 17.834 0.022 -16.192 1.00 88.38 90 SER A C 1
ATOM 730 O O . SER A 1 90 ? 18.728 -0.580 -16.791 1.00 88.38 90 SER A O 1
ATOM 732 N N . LEU A 1 91 ? 16.565 -0.398 -16.228 1.00 87.38 91 LEU A N 1
ATOM 733 C CA . LEU A 1 91 ? 16.120 -1.556 -17.003 1.00 87.38 91 LEU A CA 1
ATOM 734 C C . LEU A 1 91 ? 16.244 -1.329 -18.517 1.00 87.38 91 LEU A C 1
ATOM 736 O O . LEU A 1 91 ? 16.691 -2.229 -19.228 1.00 87.38 91 LEU A O 1
ATOM 740 N N . LYS A 1 92 ? 15.877 -0.140 -19.015 1.00 86.88 92 LYS A N 1
ATOM 741 C CA . LYS A 1 92 ? 16.022 0.222 -20.437 1.00 86.88 92 LYS A CA 1
ATOM 742 C C . LYS A 1 92 ? 17.479 0.175 -20.883 1.00 86.88 92 LYS A C 1
ATOM 744 O O . LYS A 1 92 ? 17.759 -0.361 -21.952 1.00 86.88 92 LYS A O 1
ATOM 749 N N . ASP A 1 93 ? 18.391 0.697 -20.070 1.00 86.44 93 ASP A N 1
ATOM 750 C CA . ASP A 1 93 ? 19.813 0.726 -20.416 1.00 86.44 93 ASP A CA 1
ATOM 751 C C . ASP A 1 93 ? 20.413 -0.677 -20.447 1.00 86.44 93 ASP A C 1
ATOM 753 O O . ASP A 1 93 ? 21.107 -1.038 -21.398 1.00 86.44 93 ASP A O 1
ATOM 757 N N . LYS A 1 94 ? 20.051 -1.527 -19.482 1.00 82.19 94 LYS A N 1
ATOM 758 C CA . LYS A 1 94 ? 20.475 -2.932 -19.501 1.00 82.19 94 LYS A CA 1
ATOM 759 C C . LYS A 1 94 ? 19.908 -3.696 -20.690 1.00 82.19 94 LYS A C 1
ATOM 761 O O . LYS A 1 94 ? 20.608 -4.542 -21.238 1.00 82.19 94 LYS A O 1
ATOM 766 N N . LEU A 1 95 ? 18.675 -3.405 -21.122 1.00 80.81 95 LEU A N 1
ATOM 767 C CA . LEU A 1 95 ? 18.076 -4.047 -22.305 1.00 80.81 95 LEU A CA 1
ATOM 768 C C . LEU A 1 95 ? 18.867 -3.786 -23.585 1.00 80.81 95 LEU A C 1
ATOM 770 O O . LEU A 1 95 ? 18.930 -4.677 -24.429 1.00 80.81 95 LEU A O 1
ATOM 774 N N . LYS A 1 96 ? 19.541 -2.635 -23.688 1.00 80.00 96 LYS A N 1
ATOM 775 C CA . LYS A 1 96 ? 20.466 -2.337 -24.792 1.00 80.00 96 LYS A CA 1
ATOM 776 C C . LYS A 1 96 ? 21.775 -3.133 -24.704 1.00 80.00 96 LYS A C 1
ATOM 778 O O . LYS A 1 96 ? 22.339 -3.474 -25.733 1.00 80.00 96 LYS A O 1
ATOM 783 N N . GLN A 1 97 ? 22.249 -3.433 -23.494 1.00 76.88 97 GLN A N 1
ATOM 784 C CA . GLN A 1 97 ? 23.533 -4.108 -23.243 1.00 76.88 97 GLN A CA 1
ATOM 785 C C . GLN A 1 97 ? 23.466 -5.647 -23.327 1.00 76.88 97 GLN A C 1
ATOM 787 O O . GLN A 1 97 ? 24.503 -6.305 -23.319 1.00 76.88 97 GLN A O 1
ATOM 792 N N . GLY A 1 98 ? 22.268 -6.236 -23.421 1.00 69.56 98 GLY A N 1
ATOM 793 C CA . GLY A 1 98 ? 22.066 -7.676 -23.628 1.00 69.56 98 GLY A CA 1
ATOM 794 C C . GLY A 1 98 ? 21.433 -8.412 -22.439 1.00 69.56 98 GLY A C 1
ATOM 795 O O . GLY A 1 98 ? 21.668 -8.111 -21.273 1.00 69.56 98 GLY A O 1
ATOM 796 N N . GLN A 1 99 ? 20.600 -9.414 -22.739 1.00 65.69 99 GLN A N 1
ATOM 797 C CA . GLN A 1 99 ? 19.610 -9.982 -21.806 1.00 65.69 99 GLN A CA 1
ATOM 798 C C . GLN A 1 99 ? 20.165 -10.955 -20.753 1.00 65.69 99 GLN A C 1
ATOM 800 O O . GLN A 1 99 ? 19.531 -11.170 -19.717 1.00 65.69 99 GLN A O 1
ATOM 805 N N . LYS A 1 100 ? 21.368 -11.503 -20.965 1.00 61.16 100 LYS A N 1
ATOM 806 C CA . LYS A 1 100 ? 21.970 -12.520 -20.083 1.00 61.16 100 LYS A CA 1
ATOM 807 C C . LYS A 1 100 ? 22.291 -12.001 -18.670 1.00 61.16 100 LYS A C 1
ATOM 809 O O . LYS A 1 100 ? 22.269 -12.781 -17.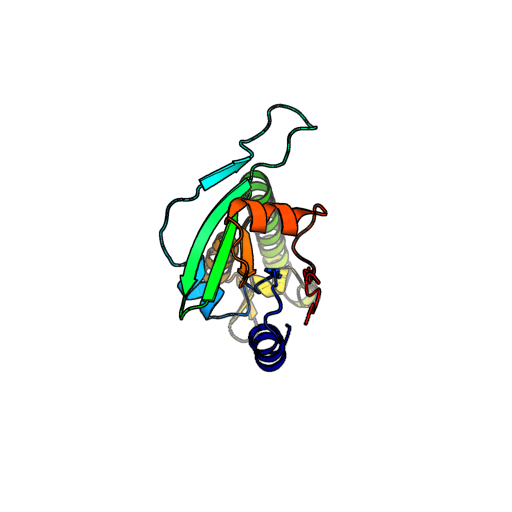725 1.00 61.16 100 LYS A O 1
ATOM 814 N N . SER A 1 101 ? 22.512 -10.694 -18.490 1.00 59.72 101 SER A N 1
ATOM 815 C CA . SER A 1 101 ? 22.844 -10.081 -17.187 1.00 59.72 101 SER A CA 1
ATOM 816 C C . SER A 1 101 ? 21.621 -9.684 -16.337 1.00 59.72 101 SER A C 1
ATOM 818 O O . SER A 1 101 ? 21.760 -9.295 -15.176 1.00 59.72 101 SER A O 1
ATOM 820 N N . MET A 1 102 ? 20.399 -9.787 -16.877 1.00 62.12 102 MET A N 1
ATOM 821 C CA . MET A 1 102 ? 19.172 -9.310 -16.211 1.00 62.12 102 MET A CA 1
ATOM 822 C C . MET A 1 102 ? 18.538 -10.333 -15.277 1.00 62.12 102 MET A C 1
ATOM 824 O O . MET A 1 102 ? 17.807 -9.959 -14.356 1.00 62.12 102 MET A O 1
ATOM 828 N N . VAL A 1 103 ? 18.820 -11.618 -15.505 1.00 56.59 103 VAL A N 1
ATOM 829 C CA . VAL A 1 103 ? 18.115 -12.750 -14.887 1.00 56.59 103 VAL A CA 1
ATOM 830 C C . VAL A 1 103 ? 18.399 -12.862 -13.381 1.00 56.59 103 VAL A C 1
ATOM 832 O O . VAL A 1 103 ? 17.747 -13.642 -12.705 1.00 56.59 103 VAL A O 1
ATOM 835 N N . GLY A 1 104 ? 19.277 -12.033 -12.801 1.00 59.59 104 GLY A N 1
ATOM 836 C CA . GLY A 1 104 ? 19.528 -11.966 -11.354 1.00 59.59 104 GLY A CA 1
ATOM 837 C C . GLY A 1 104 ? 18.721 -10.906 -10.589 1.00 59.59 104 GLY A C 1
ATOM 838 O O . GLY A 1 104 ? 18.316 -11.148 -9.448 1.00 59.59 104 GLY A O 1
ATOM 839 N N . ASN A 1 105 ? 18.409 -9.751 -11.191 1.00 70.00 105 ASN A N 1
ATOM 840 C CA . ASN A 1 105 ? 17.881 -8.606 -10.438 1.00 70.00 105 ASN A CA 1
ATOM 841 C C . ASN A 1 105 ? 16.370 -8.746 -10.160 1.00 70.00 105 ASN A C 1
ATOM 843 O O . ASN A 1 105 ? 15.527 -8.643 -11.055 1.00 70.00 105 ASN A O 1
ATOM 847 N N . LYS A 1 106 ? 16.009 -8.995 -8.892 1.00 69.19 106 LYS A N 1
ATOM 848 C CA . LYS A 1 106 ? 14.611 -9.174 -8.447 1.00 69.19 106 LYS A CA 1
ATOM 849 C C . LYS A 1 106 ? 13.733 -7.945 -8.712 1.00 69.19 106 LYS A C 1
ATOM 851 O O . LYS A 1 106 ? 12.542 -8.121 -8.953 1.00 69.19 106 LYS A O 1
ATOM 856 N N . GLY A 1 107 ? 14.303 -6.737 -8.709 1.00 76.25 107 GLY A N 1
ATOM 857 C CA . GLY A 1 107 ? 13.572 -5.497 -8.982 1.00 76.25 107 GLY A CA 1
ATOM 858 C C . GLY A 1 107 ? 13.085 -5.398 -10.428 1.00 76.25 107 GLY A C 1
ATOM 859 O O . GLY A 1 107 ? 11.955 -4.984 -10.669 1.00 76.25 107 GLY A O 1
ATOM 860 N N . TYR A 1 108 ? 13.890 -5.862 -11.389 1.00 82.81 108 TYR A N 1
ATOM 861 C CA . TYR A 1 108 ? 13.546 -5.792 -12.813 1.00 82.81 108 TYR A CA 1
ATOM 862 C C . TYR A 1 108 ? 12.486 -6.794 -13.233 1.00 82.81 108 TYR A C 1
ATOM 864 O O . TYR A 1 108 ? 11.628 -6.455 -14.041 1.00 82.81 108 TYR A O 1
ATOM 872 N N . ARG A 1 109 ? 12.501 -8.005 -12.659 1.00 82.12 109 ARG A N 1
ATOM 873 C CA . ARG A 1 109 ? 11.531 -9.061 -13.000 1.00 82.12 109 ARG A CA 1
ATOM 874 C C . ARG A 1 109 ? 10.082 -8.596 -12.870 1.00 82.12 109 ARG A C 1
ATOM 876 O O . ARG A 1 109 ? 9.223 -9.094 -13.583 1.00 82.12 109 ARG A O 1
ATOM 883 N N . ARG A 1 110 ? 9.815 -7.636 -11.979 1.00 85.31 110 ARG A N 1
ATOM 884 C CA . ARG A 1 110 ? 8.478 -7.067 -11.807 1.00 85.31 110 ARG A CA 1
ATOM 885 C C . ARG A 1 110 ? 7.988 -6.307 -13.040 1.00 85.31 110 ARG A C 1
ATOM 887 O O . ARG A 1 110 ? 6.789 -6.270 -13.248 1.00 85.31 110 ARG A O 1
ATOM 894 N N . TYR A 1 111 ? 8.876 -5.713 -13.831 1.00 89.25 111 TYR A N 1
ATOM 895 C CA . TYR A 1 111 ? 8.535 -4.854 -14.971 1.00 89.25 111 TYR A CA 1
ATOM 896 C C . TYR A 1 111 ? 8.870 -5.500 -16.319 1.00 89.25 111 TYR A C 1
ATOM 898 O O . TYR A 1 111 ? 8.960 -4.803 -17.327 1.00 89.25 111 TYR A O 1
ATOM 906 N N . LEU A 1 112 ? 9.094 -6.814 -16.341 1.00 88.12 112 LEU A N 1
ATOM 907 C CA . LEU A 1 112 ? 9.426 -7.564 -17.545 1.00 88.12 112 LEU A CA 1
ATOM 908 C C . LEU A 1 112 ? 8.297 -8.521 -17.917 1.00 88.12 112 LEU A C 1
ATOM 910 O O . LEU A 1 112 ? 7.714 -9.177 -17.056 1.00 88.12 112 LEU A O 1
ATOM 914 N N . LYS A 1 113 ? 8.061 -8.643 -19.221 1.00 87.06 113 LYS A N 1
ATOM 915 C CA . LYS A 1 113 ? 7.196 -9.646 -19.841 1.00 87.06 113 LYS A CA 1
ATOM 916 C C . LYS A 1 113 ? 8.028 -10.480 -20.809 1.00 87.06 113 LYS A C 1
ATOM 918 O O . LYS A 1 113 ? 8.865 -9.936 -21.536 1.00 87.06 113 LYS A O 1
ATOM 923 N N . SER A 1 114 ? 7.819 -11.793 -20.802 1.00 82.31 114 SER A N 1
ATOM 924 C CA . SER A 1 114 ? 8.432 -12.685 -21.785 1.00 82.31 114 SER A CA 1
ATOM 925 C C . SER A 1 114 ? 7.849 -12.426 -23.177 1.00 82.31 114 SER A C 1
ATOM 927 O O . SER A 1 114 ? 6.654 -12.182 -23.349 1.00 82.31 114 SER A O 1
ATOM 929 N N . ALA A 1 115 ? 8.719 -12.460 -24.176 1.00 79.19 115 ALA A N 1
ATOM 930 C CA . ALA A 1 115 ? 8.414 -12.312 -25.589 1.00 79.19 115 ALA A CA 1
ATOM 931 C C . ALA A 1 115 ? 9.245 -13.353 -26.358 1.00 79.19 115 ALA A C 1
ATOM 933 O O . ALA A 1 115 ? 10.272 -13.033 -26.960 1.00 79.19 115 ALA A O 1
ATOM 934 N N . GLY A 1 116 ? 8.826 -14.619 -26.264 1.00 78.25 116 GLY A N 1
ATOM 935 C CA . GLY A 1 116 ? 9.594 -15.763 -26.763 1.00 78.25 116 GLY A CA 1
ATOM 936 C C . GLY A 1 116 ? 10.887 -15.944 -25.970 1.00 78.25 116 GLY A C 1
ATOM 937 O O . GLY A 1 116 ? 10.861 -15.957 -24.741 1.00 78.25 116 GLY A O 1
ATOM 938 N N . GLU A 1 117 ? 12.016 -16.008 -26.671 1.00 73.00 117 GLU A N 1
ATOM 939 C CA . GLU A 1 117 ? 13.356 -16.094 -26.073 1.00 73.00 117 GLU A CA 1
ATOM 940 C C . GLU A 1 117 ? 13.852 -14.761 -25.489 1.00 73.00 117 GLU A C 1
ATOM 942 O O . GLU A 1 117 ? 14.930 -14.705 -24.899 1.00 73.00 117 GLU A O 1
ATOM 947 N N . THR A 1 118 ? 13.073 -13.682 -25.643 1.00 76.31 118 THR A N 1
ATOM 948 C CA . THR A 1 118 ? 13.466 -12.334 -25.224 1.00 76.31 118 THR A CA 1
ATOM 949 C C . THR A 1 118 ? 12.594 -11.745 -24.125 1.00 76.31 118 THR A C 1
ATOM 951 O O . THR A 1 118 ? 11.455 -12.159 -23.914 1.00 76.31 118 THR A O 1
ATOM 954 N N . PHE A 1 119 ? 13.110 -10.728 -23.433 1.00 82.06 119 PHE A N 1
ATOM 955 C CA . PHE A 1 119 ? 12.347 -9.944 -22.460 1.00 82.06 119 PHE A CA 1
ATOM 956 C C . PHE A 1 119 ? 12.036 -8.540 -22.983 1.00 82.06 119 PHE A C 1
ATOM 958 O O . PHE A 1 119 ? 12.883 -7.881 -23.588 1.00 82.06 119 PHE A O 1
ATOM 965 N N . ARG A 1 120 ? 10.822 -8.057 -22.701 1.00 86.88 120 ARG A N 1
ATOM 966 C CA . ARG A 1 120 ? 10.389 -6.679 -22.978 1.00 86.88 120 ARG A CA 1
ATOM 967 C C . ARG A 1 120 ? 9.859 -6.019 -21.713 1.00 86.88 120 ARG A C 1
ATOM 969 O O . ARG A 1 120 ? 9.414 -6.698 -20.793 1.00 86.88 120 ARG A O 1
ATOM 976 N N . ILE A 1 121 ? 9.892 -4.690 -21.682 1.00 89.62 121 ILE A N 1
ATOM 977 C CA . ILE A 1 121 ? 9.313 -3.916 -20.581 1.00 89.62 121 ILE A CA 1
ATOM 978 C C . ILE A 1 121 ? 7.787 -4.022 -20.630 1.00 89.62 121 ILE A C 1
ATOM 980 O O . ILE A 1 121 ? 7.170 -3.723 -21.653 1.00 89.62 121 ILE A O 1
ATOM 984 N N . ASP A 1 122 ? 7.191 -4.399 -19.505 1.00 92.31 122 ASP A N 1
ATOM 985 C CA . ASP A 1 122 ? 5.748 -4.493 -19.326 1.00 92.31 122 ASP A CA 1
ATOM 986 C C . ASP A 1 122 ? 5.167 -3.136 -18.893 1.00 92.31 122 ASP A C 1
ATOM 988 O O . ASP A 1 122 ? 5.201 -2.754 -17.719 1.00 92.31 122 ASP A O 1
ATOM 992 N N . LYS A 1 123 ? 4.644 -2.380 -19.866 1.00 92.19 123 LYS A N 1
ATOM 993 C CA . LYS A 1 123 ? 4.020 -1.069 -19.623 1.00 92.19 123 LYS A CA 1
ATOM 994 C C . LYS A 1 123 ? 2.746 -1.172 -18.785 1.00 92.19 123 LYS A C 1
ATOM 996 O O . LYS A 1 123 ? 2.493 -0.286 -17.966 1.00 92.19 123 LYS A O 1
ATOM 1001 N N . ASP A 1 124 ? 1.980 -2.246 -18.952 1.00 92.88 124 ASP A N 1
ATOM 1002 C CA . ASP A 1 124 ? 0.756 -2.466 -18.182 1.00 92.88 124 ASP A CA 1
ATOM 1003 C C . ASP A 1 124 ? 1.106 -2.697 -16.720 1.00 92.88 124 ASP A C 1
ATOM 1005 O O . ASP A 1 124 ? 0.472 -2.134 -15.824 1.00 92.88 124 ASP A O 1
ATOM 1009 N N . LYS A 1 125 ? 2.191 -3.437 -16.468 1.00 92.06 125 LYS A N 1
ATOM 1010 C CA . LYS A 1 125 ? 2.672 -3.658 -15.112 1.00 92.06 125 LYS A CA 1
ATOM 1011 C C . LYS A 1 125 ? 3.220 -2.392 -14.471 1.00 92.06 125 LYS A C 1
ATOM 1013 O O . LYS A 1 125 ? 2.944 -2.157 -13.302 1.00 92.06 125 LYS A O 1
ATOM 1018 N N . ILE A 1 126 ? 3.909 -1.531 -15.219 1.00 93.50 126 ILE A N 1
ATOM 1019 C CA . ILE A 1 126 ? 4.326 -0.205 -14.724 1.00 93.50 126 ILE A CA 1
ATOM 1020 C C . ILE A 1 126 ? 3.108 0.622 -14.286 1.00 93.50 126 ILE A C 1
ATOM 1022 O O . ILE A 1 126 ? 3.109 1.179 -13.186 1.00 93.50 126 ILE A O 1
ATOM 1026 N N . LYS A 1 127 ? 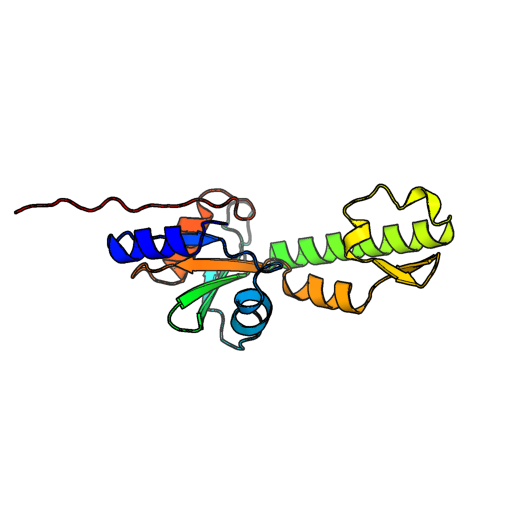2.061 0.667 -15.119 1.00 93.50 127 LYS A N 1
ATOM 1027 C CA . LYS A 1 127 ? 0.809 1.375 -14.809 1.00 93.50 127 LYS A CA 1
ATOM 1028 C C . LYS A 1 127 ? 0.067 0.748 -13.629 1.00 93.50 127 LYS A C 1
ATOM 1030 O O . LYS A 1 127 ? -0.560 1.451 -12.845 1.00 93.50 127 LYS A O 1
ATOM 1035 N N . GLU A 1 128 ? 0.117 -0.572 -13.490 1.00 92.56 128 GLU A N 1
ATOM 1036 C CA . GLU A 1 128 ? -0.442 -1.249 -12.325 1.00 92.56 128 GLU A CA 1
ATOM 1037 C C . GLU A 1 128 ? 0.325 -0.865 -11.054 1.00 92.56 128 GLU A C 1
ATOM 1039 O O . GLU A 1 128 ? -0.288 -0.556 -10.037 1.00 92.56 128 GLU A O 1
ATOM 1044 N N . GLU A 1 129 ? 1.658 -0.858 -11.111 1.00 93.25 129 GLU A N 1
ATOM 1045 C CA . GLU A 1 129 ? 2.524 -0.590 -9.963 1.00 93.25 129 GLU A CA 1
ATOM 1046 C C . GLU A 1 129 ? 2.358 0.833 -9.412 1.00 93.25 129 GLU A C 1
ATOM 1048 O O . GLU A 1 129 ? 2.367 0.990 -8.191 1.00 93.25 129 GLU A O 1
ATOM 1053 N N . SER A 1 130 ? 2.100 1.830 -10.266 1.00 93.88 130 SER A N 1
ATOM 1054 C CA . SER A 1 130 ? 1.844 3.210 -9.819 1.00 93.88 130 SER A CA 1
ATOM 1055 C C . SER A 1 130 ? 0.588 3.360 -8.961 1.00 93.88 130 SER A C 1
ATOM 1057 O O . SER A 1 130 ? 0.482 4.284 -8.158 1.00 93.88 130 SER A O 1
ATOM 1059 N N . ARG A 1 131 ? -0.372 2.428 -9.058 1.00 93.00 131 ARG A N 1
ATOM 1060 C CA . ARG A 1 131 ? -1.596 2.472 -8.241 1.00 93.00 131 ARG A CA 1
ATOM 1061 C C . ARG A 1 131 ? -1.327 2.283 -6.752 1.00 93.00 131 ARG A C 1
ATOM 1063 O O . ARG A 1 131 ? -2.194 2.657 -5.956 1.00 93.00 131 ARG A O 1
ATOM 1070 N N . TYR A 1 132 ? -0.188 1.690 -6.397 1.00 93.88 132 TYR A N 1
ATOM 1071 C CA . TYR A 1 132 ? 0.161 1.309 -5.028 1.00 93.88 132 TYR A CA 1
ATOM 1072 C C . TYR A 1 132 ? 1.116 2.292 -4.342 1.00 93.88 132 TYR A C 1
ATOM 1074 O O . TYR A 1 132 ? 1.390 2.110 -3.159 1.00 93.88 132 TYR A O 1
ATOM 1082 N N . ASP A 1 133 ? 1.615 3.301 -5.056 1.00 94.06 133 ASP A N 1
ATOM 1083 C CA . ASP A 1 133 ? 2.582 4.260 -4.518 1.00 94.06 133 ASP A CA 1
ATOM 1084 C C . ASP A 1 133 ? 2.037 4.985 -3.298 1.00 94.06 133 ASP A C 1
ATOM 1086 O O . ASP A 1 133 ? 0.933 5.540 -3.330 1.00 94.06 133 ASP A O 1
ATOM 1090 N N . GLY A 1 134 ? 2.811 4.948 -2.213 1.00 92.75 134 GLY A N 1
ATOM 1091 C CA . GLY A 1 134 ? 2.449 5.559 -0.941 1.00 92.75 134 GLY A CA 1
ATOM 1092 C C . GLY A 1 134 ? 1.182 4.992 -0.303 1.00 92.75 134 GLY A C 1
ATOM 1093 O O . GLY A 1 134 ? 0.674 5.597 0.638 1.00 92.75 134 GLY A O 1
ATOM 1094 N N . LYS A 1 135 ? 0.643 3.865 -0.790 1.00 94.69 135 LYS A N 1
ATOM 1095 C CA . LYS A 1 135 ? -0.579 3.256 -0.254 1.00 94.69 135 LYS A CA 1
ATOM 1096 C C . LYS A 1 135 ? -0.291 1.994 0.535 1.00 94.69 135 LYS A C 1
ATOM 1098 O O . LYS A 1 135 ? 0.589 1.202 0.207 1.00 94.69 135 LYS A O 1
ATOM 1103 N N . TRP A 1 136 ? -1.117 1.766 1.541 1.00 94.56 136 TRP A N 1
ATOM 1104 C CA . TRP A 1 136 ? -1.272 0.467 2.180 1.00 94.56 136 TRP A CA 1
ATOM 1105 C C . TRP A 1 136 ? -2.726 0.287 2.594 1.00 94.56 136 TRP A C 1
ATOM 1107 O O . TRP A 1 136 ? -3.490 1.247 2.673 1.00 94.56 136 TRP A O 1
ATOM 1117 N N . VAL A 1 137 ? -3.123 -0.962 2.810 1.00 94.25 137 VAL A N 1
ATOM 1118 C CA . VAL A 1 137 ? -4.495 -1.301 3.177 1.00 94.25 137 VAL A CA 1
ATOM 1119 C C . VAL A 1 137 ? -4.473 -2.098 4.467 1.00 94.25 137 VAL A C 1
ATOM 1121 O O . VAL A 1 137 ? -3.670 -3.022 4.614 1.00 94.25 137 VAL A O 1
ATOM 1124 N N . LEU A 1 138 ? -5.359 -1.737 5.382 1.00 93.88 138 LEU A N 1
ATOM 1125 C CA . LEU A 1 138 ? -5.638 -2.455 6.615 1.00 93.88 138 LEU A CA 1
ATOM 1126 C C . LEU A 1 138 ? -7.021 -3.097 6.510 1.00 93.88 138 LEU A C 1
ATOM 1128 O O . LEU A 1 138 ? -7.897 -2.560 5.839 1.00 93.88 138 LEU A O 1
ATOM 1132 N N . THR A 1 139 ? -7.208 -4.234 7.165 1.00 93.12 139 THR A N 1
ATOM 1133 C CA . THR A 1 139 ? -8.510 -4.857 7.417 1.00 93.12 139 THR A CA 1
ATOM 1134 C C . THR A 1 139 ? -8.695 -4.945 8.923 1.00 93.12 139 THR A C 1
ATOM 1136 O O . THR A 1 139 ? -7.735 -5.241 9.639 1.00 93.12 139 THR A O 1
ATOM 1139 N N . THR A 1 140 ? -9.894 -4.647 9.405 1.00 93.50 140 THR A N 1
ATOM 1140 C CA . THR A 1 140 ? -10.180 -4.563 10.842 1.00 93.50 140 THR A CA 1
ATOM 1141 C C . THR A 1 140 ? -11.621 -4.966 11.125 1.00 93.50 140 THR A C 1
ATOM 1143 O O . THR A 1 140 ? -12.482 -4.746 10.277 1.00 93.50 140 THR A O 1
ATOM 1146 N N . ASN A 1 141 ? -11.882 -5.531 12.300 1.00 93.44 141 ASN A N 1
ATOM 1147 C CA . ASN A 1 141 ? -13.228 -5.704 12.861 1.00 93.44 141 ASN A CA 1
ATOM 1148 C C . ASN A 1 141 ? -13.482 -4.769 14.062 1.00 93.44 141 ASN A C 1
ATOM 1150 O O . ASN A 1 141 ? -14.528 -4.868 14.693 1.00 93.44 141 ASN A O 1
ATOM 1154 N N . THR A 1 142 ? -12.545 -3.864 14.373 1.00 92.12 142 THR A N 1
ATOM 1155 C CA . THR A 1 142 ? -12.667 -2.936 15.507 1.00 92.12 142 THR A CA 1
ATOM 1156 C C . THR A 1 142 ? -13.744 -1.874 15.281 1.00 92.12 142 THR A C 1
ATOM 1158 O O . THR A 1 142 ? -13.999 -1.455 14.143 1.00 92.12 142 THR A O 1
ATOM 1161 N N . GLY A 1 143 ? -14.295 -1.349 16.380 1.00 91.75 143 GLY A N 1
ATOM 1162 C CA . GLY A 1 143 ? -15.186 -0.176 16.378 1.00 91.75 143 GLY A CA 1
ATOM 1163 C C . GLY A 1 143 ? -14.481 1.184 16.220 1.00 91.75 143 GLY A C 1
ATOM 1164 O O . GLY A 1 143 ? -15.138 2.220 16.171 1.00 91.75 143 GLY A O 1
ATOM 1165 N N . LEU A 1 144 ? -13.147 1.201 16.142 1.00 93.62 144 LEU A N 1
ATOM 1166 C CA . LEU A 1 144 ? -12.336 2.424 16.060 1.00 93.62 144 LEU A CA 1
ATOM 1167 C C . LEU A 1 144 ? -12.586 3.215 14.767 1.00 93.62 144 LEU A C 1
ATOM 1169 O O . LEU A 1 144 ? -12.912 2.635 13.728 1.00 93.62 144 LEU A O 1
ATOM 1173 N N . THR A 1 145 ? -12.346 4.529 14.785 1.00 95.06 145 THR A N 1
ATOM 1174 C CA . THR A 1 145 ? -12.403 5.353 13.563 1.00 95.06 145 THR A CA 1
ATOM 1175 C C . THR A 1 145 ? -11.322 4.937 12.556 1.00 95.06 145 THR A C 1
ATOM 1177 O O . THR A 1 145 ? -10.327 4.301 12.914 1.00 95.06 145 THR A O 1
ATOM 1180 N N . ALA A 1 146 ? -11.494 5.271 11.273 1.00 94.12 146 ALA A N 1
ATOM 1181 C CA . ALA A 1 146 ? -10.506 4.942 10.241 1.00 94.12 146 ALA A CA 1
ATOM 1182 C C . ALA A 1 146 ? -9.126 5.556 10.546 1.00 94.12 146 ALA A C 1
ATOM 1184 O O . ALA A 1 146 ? -8.084 4.954 10.272 1.00 94.12 146 ALA A O 1
ATOM 1185 N N . GLU A 1 147 ? -9.129 6.749 11.130 1.00 93.00 147 GLU A N 1
ATOM 1186 C CA . GLU A 1 147 ? -7.965 7.500 11.574 1.00 93.00 147 GLU A CA 1
ATOM 1187 C C . GLU A 1 147 ? -7.273 6.788 12.729 1.00 93.00 147 GLU A C 1
ATOM 1189 O O . GLU A 1 147 ? -6.079 6.514 12.630 1.00 93.00 147 GLU A O 1
ATOM 1194 N N . ASP A 1 148 ? -8.017 6.402 13.767 1.00 91.88 148 ASP A N 1
ATOM 1195 C CA . ASP A 1 148 ? -7.459 5.688 14.919 1.00 91.88 148 ASP A CA 1
ATOM 1196 C C . ASP A 1 148 ? -6.870 4.338 14.508 1.00 91.88 148 ASP A C 1
ATOM 1198 O O . ASP A 1 148 ? -5.765 3.989 14.925 1.00 91.88 148 ASP A O 1
ATOM 1202 N N . VAL A 1 149 ? -7.551 3.600 13.623 1.00 92.06 149 VAL A N 1
ATOM 1203 C CA . VAL A 1 149 ? -7.031 2.344 13.057 1.00 92.06 149 VAL A CA 1
ATOM 1204 C C . VAL A 1 149 ? -5.703 2.585 12.339 1.00 92.06 149 VAL A C 1
ATOM 1206 O O . VAL A 1 149 ? -4.736 1.843 12.545 1.00 92.06 149 VAL A O 1
ATOM 1209 N N . ALA A 1 150 ? -5.629 3.628 11.509 1.00 90.44 150 ALA A N 1
ATOM 1210 C CA . ALA A 1 150 ? -4.406 3.967 10.795 1.00 90.44 150 ALA A CA 1
ATOM 1211 C C . ALA A 1 150 ? -3.283 4.382 11.756 1.00 90.44 150 ALA A C 1
ATOM 1213 O O . ALA A 1 150 ? -2.169 3.873 11.635 1.00 90.44 150 ALA A O 1
ATOM 1214 N N . LEU A 1 151 ? -3.564 5.238 12.739 1.00 88.81 151 LEU A N 1
ATOM 1215 C CA . LEU A 1 151 ? -2.585 5.707 13.724 1.00 88.81 151 LEU A CA 1
ATOM 1216 C C . LEU A 1 151 ? -2.065 4.568 14.606 1.00 88.81 151 LEU A C 1
ATOM 1218 O O . LEU A 1 151 ? -0.857 4.442 14.816 1.00 88.81 151 LEU A O 1
ATOM 1222 N N . GLN A 1 152 ? -2.947 3.675 15.058 1.00 86.50 152 GLN A N 1
ATOM 1223 C CA . GLN A 1 152 ? -2.550 2.514 15.851 1.00 86.50 152 GLN A CA 1
ATOM 1224 C C . GLN A 1 152 ? -1.689 1.526 15.059 1.00 86.50 152 GLN A C 1
ATOM 1226 O O . GLN A 1 152 ? -0.800 0.897 15.649 1.00 86.50 152 GLN A O 1
ATOM 1231 N N . ALA A 1 153 ? -1.922 1.397 13.749 1.00 78.62 153 ALA A N 1
ATOM 1232 C CA . ALA A 1 153 ? -1.101 0.580 12.860 1.00 78.62 153 ALA A CA 1
ATOM 1233 C C . ALA A 1 153 ? 0.266 1.222 12.553 1.00 78.62 153 ALA A C 1
ATOM 1235 O O . ALA A 1 153 ? 1.252 0.502 12.394 1.00 78.62 153 ALA A O 1
ATOM 1236 N N . VAL A 1 154 ? 0.342 2.559 12.513 1.00 65.56 154 VAL A N 1
ATOM 1237 C CA . VAL A 1 154 ? 1.547 3.350 12.179 1.00 65.56 154 VAL A CA 1
ATOM 1238 C C . VAL A 1 154 ? 2.578 3.408 13.319 1.00 65.56 154 VAL A C 1
ATOM 1240 O O . VAL A 1 154 ? 3.663 3.946 13.132 1.00 65.56 154 VAL A O 1
ATOM 1243 N N . GLY A 1 155 ? 2.318 2.774 14.469 1.00 51.69 155 GLY A N 1
ATOM 1244 C CA . GLY A 1 155 ? 3.178 2.786 15.662 1.00 51.69 155 GLY A CA 1
ATOM 1245 C C . GLY A 1 155 ? 4.656 2.365 15.518 1.00 51.69 155 GLY A C 1
ATOM 1246 O O . GLY A 1 155 ? 5.320 2.284 16.540 1.00 51.69 155 GLY A O 1
ATOM 1247 N N . VAL A 1 156 ? 5.189 2.085 14.323 1.00 33.97 156 VAL A N 1
ATOM 1248 C CA . VAL A 1 156 ? 6.614 2.202 13.956 1.00 33.97 156 VAL A CA 1
ATOM 1249 C C . VAL A 1 156 ? 6.684 2.513 12.454 1.00 33.97 156 VAL A C 1
ATOM 1251 O O . VAL A 1 156 ? 6.102 1.796 11.644 1.00 33.97 156 VAL A O 1
ATOM 1254 N N . ALA A 1 157 ? 7.410 3.567 12.088 1.00 35.47 157 ALA A N 1
ATOM 1255 C CA . ALA A 1 157 ? 7.617 4.038 10.723 1.00 35.47 157 ALA A CA 1
ATOM 1256 C C . ALA A 1 157 ? 8.265 2.986 9.796 1.00 35.47 157 ALA A C 1
ATOM 1258 O O . ALA A 1 157 ? 9.480 2.968 9.655 1.00 35.47 157 ALA A O 1
ATOM 1259 N N . VAL A 1 158 ? 7.481 2.116 9.151 1.00 36.50 158 VAL A N 1
ATOM 1260 C CA . VAL A 1 158 ? 7.875 1.314 7.971 1.00 36.50 158 VAL A CA 1
ATOM 1261 C C . VAL A 1 158 ? 6.634 0.630 7.355 1.00 36.50 158 VAL A C 1
ATOM 1263 O O . VAL A 1 158 ? 5.634 0.454 8.054 1.00 36.50 158 VAL A O 1
ATOM 1266 N N . PRO A 1 159 ? 6.671 0.213 6.067 1.00 38.88 159 PRO A N 1
ATOM 1267 C CA . PRO A 1 159 ? 5.600 -0.558 5.430 1.00 38.88 159 PRO A CA 1
ATOM 1268 C C . PRO A 1 159 ? 5.214 -1.767 6.293 1.00 38.88 159 PRO A C 1
ATOM 1270 O O . PRO A 1 159 ? 6.090 -2.352 6.933 1.00 38.88 159 PRO A O 1
ATOM 1273 N N . PRO A 1 160 ? 3.935 -2.181 6.313 1.00 41.19 160 PRO A N 1
ATOM 1274 C CA . PRO A 1 160 ? 3.425 -3.074 7.341 1.00 41.19 160 PRO A CA 1
ATOM 1275 C C . PRO A 1 160 ? 4.037 -4.473 7.216 1.00 41.19 160 PRO A C 1
ATOM 1277 O O . PRO A 1 160 ? 3.554 -5.334 6.476 1.00 41.19 160 PRO A O 1
ATOM 1280 N N . THR A 1 161 ? 5.071 -4.736 8.011 1.00 36.00 161 THR A N 1
ATOM 1281 C CA . THR A 1 161 ? 5.244 -6.054 8.616 1.00 36.00 161 THR A CA 1
ATOM 1282 C C . THR A 1 161 ? 4.015 -6.264 9.490 1.00 36.00 161 THR A C 1
ATOM 1284 O O . THR A 1 161 ? 3.715 -5.428 10.337 1.00 36.00 161 THR A O 1
ATOM 1287 N N . VAL A 1 162 ? 3.257 -7.327 9.214 1.00 40.12 162 VAL A N 1
ATOM 1288 C CA . VAL A 1 162 ? 1.994 -7.663 9.886 1.00 40.12 162 VAL A CA 1
ATOM 1289 C C . VAL A 1 162 ? 2.182 -7.565 11.401 1.00 40.12 162 VAL A C 1
ATOM 1291 O O . VAL A 1 162 ? 2.811 -8.431 11.999 1.00 40.12 162 VAL A O 1
ATOM 1294 N N . ARG A 1 163 ? 1.654 -6.507 12.017 1.00 42.59 163 ARG A N 1
ATOM 1295 C CA . ARG A 1 163 ? 1.511 -6.412 13.467 1.00 42.59 163 ARG A CA 1
ATOM 1296 C C . ARG A 1 163 ? 0.073 -6.761 13.779 1.00 42.59 163 ARG A C 1
ATOM 1298 O O . ARG A 1 163 ? -0.826 -6.017 13.411 1.00 42.59 163 ARG A O 1
ATOM 1305 N N . VAL A 1 164 ? -0.130 -7.911 14.408 1.00 45.56 164 VAL A N 1
ATOM 1306 C CA . VAL A 1 164 ? -1.414 -8.236 15.019 1.00 45.56 164 VAL A CA 1
ATOM 1307 C C . VAL A 1 164 ? -1.434 -7.488 16.346 1.00 45.56 164 VAL A C 1
ATOM 1309 O O . VAL A 1 164 ? -0.737 -7.877 17.280 1.00 45.56 164 VAL A O 1
ATOM 1312 N N . LYS A 1 165 ? -2.162 -6.373 16.417 1.00 52.50 165 LYS A N 1
ATOM 1313 C CA . LYS A 1 165 ? -2.578 -5.839 17.715 1.00 52.50 165 LYS A CA 1
ATOM 1314 C C . LYS A 1 165 ? -3.845 -6.588 18.099 1.00 52.50 165 LYS A C 1
ATOM 1316 O O . LYS A 1 165 ? -4.858 -6.448 17.426 1.00 52.50 165 LYS A O 1
ATOM 1321 N N . ILE A 1 166 ? -3.714 -7.443 19.107 1.00 53.94 166 ILE A N 1
ATOM 1322 C CA . ILE A 1 166 ? -4.824 -8.132 19.758 1.00 53.94 166 ILE A CA 1
ATOM 1323 C C . ILE A 1 166 ? -5.139 -7.300 20.994 1.00 53.94 166 ILE A C 1
ATOM 1325 O O . ILE A 1 166 ? -4.340 -7.296 21.934 1.00 53.94 166 ILE A O 1
ATOM 1329 N N . ASN A 1 167 ? -6.259 -6.581 20.992 1.00 49.16 167 ASN A N 1
ATOM 1330 C CA . ASN A 1 167 ? -6.748 -5.950 22.213 1.00 49.16 167 ASN A CA 1
ATOM 1331 C C . ASN A 1 167 ? -7.321 -7.062 23.098 1.00 49.16 167 ASN A C 1
ATOM 1333 O O . ASN A 1 167 ? -8.415 -7.565 22.859 1.00 49.16 167 ASN A O 1
ATOM 1337 N N . LYS A 1 168 ? -6.549 -7.505 24.096 1.00 41.31 168 LYS A N 1
ATOM 1338 C CA . LYS A 1 168 ? -7.063 -8.354 25.175 1.00 41.31 168 LYS A CA 1
ATOM 1339 C C . LYS A 1 168 ? -7.695 -7.463 26.242 1.00 41.31 168 LYS A C 1
ATOM 1341 O O . LYS A 1 168 ? -7.113 -7.273 27.302 1.00 41.31 168 LYS A O 1
ATOM 1346 N N . GLU A 1 169 ? -8.886 -6.951 25.972 1.00 41.78 169 GLU A N 1
ATOM 1347 C CA . GLU A 1 169 ? -9.815 -6.573 27.039 1.00 41.78 169 GLU A CA 1
ATOM 1348 C C . GLU A 1 169 ? -10.951 -7.595 27.028 1.00 41.78 169 GLU A C 1
ATOM 1350 O O . GLU A 1 169 ? -11.990 -7.425 26.404 1.00 41.78 169 GLU A O 1
ATOM 1355 N N . HIS A 1 170 ? -10.689 -8.736 27.659 1.00 38.19 170 HIS A N 1
ATOM 1356 C CA . HIS A 1 170 ? -11.727 -9.663 28.095 1.00 38.19 170 HIS A CA 1
ATOM 1357 C C . HIS A 1 170 ? -11.479 -9.931 29.577 1.00 38.19 170 HIS A C 1
ATOM 1359 O O . HIS A 1 170 ? -10.897 -10.940 29.975 1.00 38.19 170 HIS A O 1
ATOM 1365 N N . THR A 1 171 ? -11.869 -8.968 30.405 1.00 30.55 171 THR A N 1
ATOM 1366 C CA . THR A 1 171 ? -12.246 -9.235 31.790 1.00 30.55 171 THR A CA 1
ATOM 1367 C C . THR A 1 171 ? -13.584 -9.960 31.744 1.00 30.55 171 THR A C 1
ATOM 1369 O O . THR A 1 171 ? -14.641 -9.348 31.617 1.00 30.55 171 THR A O 1
ATOM 1372 N N . VAL A 1 172 ? -13.536 -11.290 31.811 1.00 30.52 172 VAL A N 1
ATOM 1373 C CA . VAL A 1 172 ? -14.711 -12.086 32.165 1.00 30.52 172 VAL A CA 1
ATOM 1374 C C . VAL A 1 172 ? -14.954 -11.846 33.653 1.00 30.52 172 VAL A C 1
ATOM 1376 O O . VAL A 1 172 ? -14.293 -12.442 34.496 1.00 30.52 172 VAL A O 1
ATOM 1379 N N . ASN A 1 173 ? -15.854 -10.917 33.963 1.00 29.78 173 ASN A N 1
ATOM 1380 C CA . ASN A 1 173 ? -16.556 -10.900 35.239 1.00 29.78 173 ASN A CA 1
ATOM 1381 C C . ASN A 1 173 ? -17.948 -11.474 34.989 1.00 29.78 173 ASN A C 1
ATOM 1383 O O . ASN A 1 173 ? -18.813 -10.761 34.478 1.00 29.78 173 ASN A O 1
ATOM 1387 N N . SER A 1 174 ? -18.133 -12.750 35.322 1.00 32.47 174 SER A N 1
ATOM 1388 C CA . SER A 1 174 ? -19.339 -13.363 35.909 1.00 32.47 174 SER A CA 1
ATOM 1389 C C . SER A 1 174 ? -19.059 -14.838 36.161 1.00 32.47 174 SER A C 1
ATOM 1391 O O . SER A 1 174 ? -18.610 -15.509 35.205 1.00 32.47 174 SER A O 1
#

Sequence (174 aa):
MISRETIRDLEDKGIEYILGARMRRQKEVKEEVLGRAGRYKEVYAKGTHSKSPSPLKVKEVMVRDKRYIVCYNEDQAKKDAADRENIIASLKDKLKQGQKSMVGNKGYRRYLKSAGETFRIDKDKIKEESRYDGKWVLTTNTGLTAEDVALQAVGVAVPPTVRVKINKEHTVNS

pLDDT: mean 81.95, std 17.37, range [29.78, 96.31]

Secondary structure (DSSP, 8-state):
---HHHHHHHHHTT--EEEEE-TTT-HHIIIIITTS--PPEEEEPPPSSTTSPPPEEEEEEEETTEEEEEEE-HHHHHHHHHHHHHHHHHHHHHHHH-GGGSTT-HHHHTTEEEETTEEEE-HHHHHHHHTTTTEEEEEE--SS-HHHHHHHHTSSSSS-----EE--------